Protein AF-A0A3D4HGQ7-F1 (afdb_monomer_lite)

Structure (mmCIF, N/CA/C/O backbone):
data_AF-A0A3D4HGQ7-F1
#
_entry.id   AF-A0A3D4HGQ7-F1
#
loop_
_atom_site.group_PDB
_atom_site.id
_atom_site.type_symbol
_atom_site.label_atom_id
_atom_site.label_alt_id
_atom_site.label_comp_id
_atom_site.label_asym_id
_atom_site.label_entity_id
_atom_site.label_seq_id
_atom_site.pdbx_PDB_ins_code
_atom_site.Cartn_x
_atom_site.Cartn_y
_atom_site.Cartn_z
_atom_site.occupancy
_atom_site.B_iso_or_equiv
_a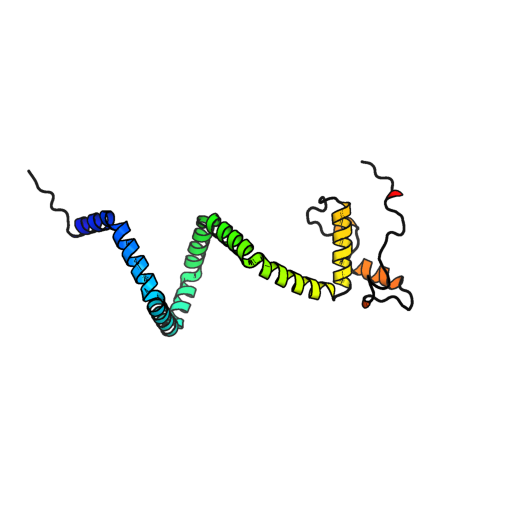tom_site.auth_seq_id
_atom_site.auth_comp_id
_atom_site.auth_asym_id
_atom_site.auth_atom_id
_atom_site.pdbx_PDB_model_num
ATOM 1 N N . MET A 1 1 ? 60.872 6.253 -44.797 1.00 39.03 1 MET A N 1
ATOM 2 C CA . MET A 1 1 ? 59.873 6.402 -43.711 1.00 39.03 1 MET A CA 1
ATOM 3 C C . MET A 1 1 ? 58.615 5.632 -44.102 1.00 39.03 1 MET A C 1
ATOM 5 O O . MET A 1 1 ? 58.057 5.961 -45.142 1.00 39.03 1 MET A O 1
ATOM 9 N N . PRO A 1 2 ? 58.193 4.583 -43.373 1.00 45.66 2 PRO A N 1
ATOM 10 C CA . PRO A 1 2 ? 57.063 3.763 -43.797 1.00 45.66 2 PRO A CA 1
ATOM 11 C C . PRO A 1 2 ? 55.748 4.396 -43.327 1.00 45.66 2 PRO A C 1
ATOM 13 O O . PRO A 1 2 ? 55.477 4.486 -42.129 1.00 45.66 2 PRO A O 1
ATOM 16 N N . TYR A 1 3 ? 54.920 4.844 -44.269 1.00 48.69 3 TYR A N 1
ATOM 17 C CA . TYR A 1 3 ? 53.557 5.280 -43.979 1.00 48.69 3 TYR A CA 1
ATOM 18 C C . TYR A 1 3 ? 52.710 4.057 -43.602 1.00 48.69 3 TYR A C 1
ATOM 20 O O . TYR A 1 3 ? 52.487 3.162 -44.417 1.00 48.69 3 TYR A O 1
ATOM 28 N N . LYS A 1 4 ? 52.246 4.002 -42.347 1.00 57.69 4 LYS A N 1
ATOM 29 C CA . LYS A 1 4 ? 51.297 2.982 -41.883 1.00 57.69 4 LYS A CA 1
ATOM 30 C C . LYS A 1 4 ? 49.970 3.168 -42.621 1.00 57.69 4 LYS A C 1
ATOM 32 O O . LYS A 1 4 ? 49.265 4.150 -42.400 1.00 57.69 4 LYS A O 1
ATOM 37 N N . ASN A 1 5 ? 49.642 2.215 -43.486 1.00 60.56 5 ASN A N 1
ATOM 38 C CA . ASN A 1 5 ? 48.392 2.161 -44.233 1.00 60.56 5 ASN A CA 1
ATOM 39 C C . ASN A 1 5 ? 47.255 1.769 -43.269 1.00 60.56 5 ASN A C 1
ATOM 41 O O . ASN A 1 5 ? 47.022 0.588 -43.009 1.00 60.56 5 ASN A O 1
ATOM 45 N N . ILE A 1 6 ? 46.616 2.762 -42.641 1.00 62.88 6 ILE A N 1
ATOM 46 C CA . ILE A 1 6 ? 45.490 2.533 -41.727 1.00 62.88 6 ILE A CA 1
ATOM 47 C C . ILE A 1 6 ? 44.338 1.965 -42.556 1.00 62.88 6 ILE A C 1
ATOM 49 O O . ILE A 1 6 ? 43.862 2.612 -43.486 1.00 62.88 6 ILE A O 1
ATOM 53 N N . SER A 1 7 ? 43.868 0.765 -42.206 1.00 81.19 7 SER A N 1
ATOM 54 C CA . SER A 1 7 ? 42.707 0.149 -42.850 1.00 81.19 7 SER A CA 1
ATOM 55 C C . SER A 1 7 ? 41.530 1.131 -42.867 1.00 81.19 7 SER A C 1
ATOM 57 O O . SER A 1 7 ? 41.224 1.748 -41.845 1.00 81.19 7 SER A O 1
ATOM 59 N N . GLN A 1 8 ? 40.812 1.240 -43.989 1.00 72.19 8 GLN A N 1
ATOM 60 C CA . GLN A 1 8 ? 39.617 2.087 -44.136 1.00 72.19 8 GLN A CA 1
ATOM 61 C C . GLN A 1 8 ? 38.643 1.944 -42.943 1.00 72.19 8 GLN A C 1
ATOM 63 O O . GLN A 1 8 ? 38.042 2.912 -42.473 1.00 72.19 8 GLN A O 1
ATOM 68 N N . LYS A 1 9 ? 38.525 0.727 -42.397 1.00 74.19 9 LYS A N 1
ATOM 69 C CA . LYS A 1 9 ? 37.715 0.404 -41.213 1.00 74.19 9 LYS A CA 1
ATOM 70 C C . LYS A 1 9 ? 38.186 1.134 -39.951 1.00 74.19 9 LYS A C 1
ATOM 72 O O . LYS A 1 9 ? 37.371 1.607 -39.162 1.00 74.19 9 LYS A O 1
ATOM 77 N N . GLU A 1 10 ? 39.491 1.210 -39.758 1.00 79.31 10 GLU A N 1
ATOM 78 C CA . GLU A 1 10 ? 40.150 1.808 -38.602 1.00 79.31 10 GLU A CA 1
ATOM 79 C C . GLU A 1 10 ? 40.165 3.340 -38.705 1.00 79.31 10 GLU A C 1
ATOM 81 O O . GLU A 1 10 ? 39.875 4.027 -37.724 1.00 79.31 10 GLU A O 1
ATOM 86 N N . TYR A 1 11 ? 40.307 3.876 -39.923 1.00 83.75 11 TYR A N 1
ATOM 87 C CA . TYR A 1 11 ? 40.052 5.287 -40.219 1.00 83.75 11 TYR A CA 1
ATOM 88 C C . TYR A 1 11 ? 38.622 5.701 -39.831 1.00 83.75 11 TYR A C 1
ATOM 90 O O . TYR A 1 11 ? 38.431 6.644 -39.057 1.00 83.75 11 TYR A O 1
ATOM 98 N N . TYR A 1 12 ? 37.601 4.965 -40.291 1.00 80.56 12 TYR A N 1
ATOM 99 C CA . TYR A 1 12 ? 36.208 5.277 -39.954 1.00 80.56 12 TYR A CA 1
ATOM 100 C C . TYR A 1 12 ? 35.894 5.102 -38.467 1.00 80.56 12 TYR A C 1
ATOM 102 O O . TYR A 1 12 ? 35.057 5.835 -37.934 1.00 80.56 12 TYR A O 1
ATOM 110 N N . LYS A 1 13 ? 36.543 4.153 -37.785 1.00 85.75 13 LYS A N 1
ATOM 111 C CA . LYS A 1 13 ? 36.420 3.989 -36.333 1.00 85.75 13 LYS A CA 1
ATOM 112 C C . LYS A 1 13 ? 36.938 5.235 -35.609 1.00 85.75 13 LYS A C 1
ATOM 114 O O . LYS A 1 13 ? 36.183 5.844 -34.852 1.00 85.75 13 LYS A O 1
ATOM 119 N N . ASN A 1 14 ? 38.155 5.668 -35.930 1.00 86.19 14 ASN A N 1
ATOM 120 C CA . ASN A 1 14 ? 38.780 6.847 -35.330 1.00 86.19 14 ASN A CA 1
ATOM 121 C C . ASN A 1 14 ? 37.996 8.131 -35.642 1.00 86.19 14 ASN A C 1
ATOM 123 O O . ASN A 1 14 ? 37.803 8.979 -34.771 1.00 86.19 14 ASN A O 1
ATOM 127 N N . TRP A 1 15 ? 37.474 8.266 -36.865 1.00 88.88 15 TRP A N 1
ATOM 128 C CA . TRP A 1 15 ? 36.619 9.394 -37.239 1.00 88.88 15 TRP A CA 1
ATOM 129 C C . TRP A 1 15 ? 35.307 9.418 -36.442 1.00 88.88 15 TRP A C 1
ATOM 131 O O . TRP A 1 15 ? 34.895 10.478 -35.965 1.00 88.88 15 TRP A O 1
ATOM 141 N N . ARG A 1 16 ? 34.655 8.260 -36.255 1.00 83.75 16 ARG A N 1
ATOM 142 C CA . ARG A 1 16 ? 33.422 8.148 -35.457 1.00 83.75 16 ARG A CA 1
ATOM 143 C C . ARG A 1 16 ? 33.655 8.460 -33.986 1.00 83.75 16 ARG A C 1
ATOM 145 O O . ARG A 1 16 ? 32.780 9.063 -33.377 1.00 83.75 16 ARG A O 1
ATOM 152 N N . GLU A 1 17 ? 34.797 8.066 -33.429 1.00 87.19 17 GLU A N 1
ATOM 153 C CA . GLU A 1 17 ? 35.165 8.391 -32.047 1.00 87.19 17 GLU A CA 1
ATOM 154 C C . GLU A 1 17 ? 35.376 9.897 -31.874 1.00 87.19 17 GLU A C 1
ATOM 156 O O . GLU A 1 17 ? 34.733 10.502 -31.016 1.00 87.19 17 GLU A O 1
ATOM 161 N N . LYS A 1 18 ? 36.157 10.529 -32.759 1.00 88.81 18 LYS A N 1
ATOM 162 C CA . LYS A 1 18 ? 36.391 11.985 -32.739 1.00 88.81 18 LYS A CA 1
ATOM 163 C C . LYS A 1 18 ? 35.121 12.815 -32.962 1.00 88.81 18 LYS A C 1
ATOM 165 O O . LYS A 1 18 ? 35.030 13.936 -32.477 1.00 88.81 18 LYS A O 1
ATOM 170 N N . ASN A 1 19 ? 34.129 12.279 -33.677 1.00 89.56 19 ASN A N 1
ATOM 171 C CA . ASN A 1 19 ? 32.874 12.976 -33.988 1.00 89.56 19 ASN A CA 1
ATOM 172 C C . ASN A 1 19 ? 31.664 12.455 -33.198 1.00 89.56 19 ASN A C 1
ATOM 174 O O . ASN A 1 19 ? 30.523 12.798 -33.520 1.00 89.56 19 ASN A O 1
ATOM 178 N N . LYS A 1 20 ? 31.885 11.630 -32.169 1.00 90.44 20 LYS A N 1
ATOM 179 C CA . LYS A 1 20 ? 30.826 10.909 -31.453 1.00 90.44 20 LYS A CA 1
ATOM 180 C C . LYS A 1 20 ? 29.732 11.832 -30.925 1.00 90.44 20 LYS A C 1
ATOM 182 O O . LYS A 1 20 ? 28.557 11.572 -31.161 1.00 90.44 20 LYS A O 1
ATOM 187 N N . GLU A 1 21 ? 30.105 12.932 -30.279 1.00 87.69 21 GLU A N 1
ATOM 188 C CA . GLU A 1 21 ? 29.144 13.874 -29.694 1.00 87.69 21 GLU A CA 1
ATOM 189 C C . GLU A 1 21 ? 28.286 14.572 -30.750 1.00 87.69 21 GLU A C 1
ATOM 191 O O . GLU A 1 21 ? 27.066 14.655 -30.601 1.00 87.69 21 GLU A O 1
ATOM 196 N N . LYS A 1 22 ? 28.898 15.010 -31.858 1.00 90.69 22 LYS A N 1
ATOM 197 C CA . LYS A 1 22 ? 28.183 15.626 -32.988 1.00 90.69 22 LYS A CA 1
ATOM 198 C C . LYS A 1 22 ? 27.202 14.638 -33.615 1.00 90.69 22 LYS A C 1
ATOM 200 O O . LYS A 1 22 ? 26.042 14.973 -33.851 1.00 90.69 22 LYS A O 1
ATOM 205 N N . ILE A 1 23 ? 27.650 13.401 -33.828 1.00 87.62 23 ILE A N 1
ATOM 206 C CA . ILE A 1 23 ? 26.827 12.317 -34.368 1.00 87.62 23 ILE A CA 1
ATOM 207 C C . ILE A 1 23 ? 25.665 11.998 -33.419 1.00 87.62 23 ILE A C 1
ATOM 209 O O . ILE A 1 23 ? 24.527 11.841 -33.864 1.00 87.62 23 ILE A O 1
ATOM 213 N N . ASP A 1 24 ? 25.921 11.908 -32.116 1.00 89.38 24 ASP A N 1
ATOM 214 C CA . ASP A 1 24 ? 24.902 11.581 -31.121 1.00 89.38 24 ASP A CA 1
ATOM 215 C C . ASP A 1 24 ? 23.884 12.710 -30.947 1.00 89.38 24 ASP A C 1
ATOM 217 O O . ASP A 1 24 ? 22.688 12.427 -30.830 1.00 89.38 24 ASP A O 1
ATOM 221 N N . LYS A 1 25 ? 24.323 13.974 -31.000 1.00 90.81 25 LYS A N 1
ATOM 222 C CA . LYS A 1 25 ? 23.441 15.147 -31.010 1.00 90.81 25 LYS A CA 1
ATOM 223 C C . LYS A 1 25 ? 22.522 15.127 -32.229 1.00 90.81 25 LYS A C 1
ATOM 225 O O . LYS A 1 25 ? 21.303 15.096 -32.058 1.00 90.81 25 LYS A O 1
ATOM 230 N N . TYR A 1 26 ? 23.089 15.007 -33.430 1.00 91.81 26 TYR A N 1
ATOM 231 C CA . TYR A 1 26 ? 22.324 14.911 -34.676 1.00 91.81 26 TYR A CA 1
ATOM 232 C C . TYR A 1 26 ? 21.310 13.757 -34.642 1.00 91.81 26 TYR A C 1
ATOM 234 O O . TYR A 1 26 ? 20.131 13.924 -34.956 1.00 91.81 26 TYR A O 1
ATOM 242 N N . ARG A 1 27 ? 21.730 12.570 -34.183 1.00 89.38 27 ARG A N 1
ATOM 243 C CA . ARG A 1 27 ? 20.835 11.411 -34.034 1.00 89.38 27 ARG A CA 1
ATOM 244 C C . ARG A 1 27 ? 19.711 11.674 -33.041 1.00 89.38 27 ARG A C 1
ATOM 246 O O . ARG A 1 27 ? 18.591 11.218 -33.264 1.00 89.38 27 ARG A O 1
ATOM 253 N N . ARG A 1 28 ? 19.996 12.352 -31.927 1.00 89.25 28 ARG A N 1
ATOM 254 C CA . ARG A 1 28 ? 18.999 12.679 -30.901 1.00 89.25 28 ARG A CA 1
ATOM 255 C C . ARG A 1 28 ? 17.953 13.639 -31.463 1.00 89.25 28 ARG A C 1
ATOM 257 O O . ARG A 1 28 ? 16.764 13.361 -31.334 1.00 89.25 28 ARG A O 1
ATOM 264 N N . GLU A 1 29 ? 18.388 14.689 -32.149 1.00 91.38 29 GLU A N 1
ATOM 265 C CA . GLU A 1 29 ? 17.519 15.664 -32.819 1.00 91.38 29 GLU A CA 1
ATOM 266 C C . GLU A 1 29 ? 16.655 14.998 -33.896 1.00 91.38 29 GLU A C 1
ATOM 268 O O . GLU A 1 29 ? 15.429 15.139 -33.898 1.00 91.38 29 GLU A O 1
ATOM 273 N N . TRP A 1 30 ? 17.262 14.166 -34.745 1.00 93.50 30 TRP A N 1
ATOM 274 C CA . TRP A 1 30 ? 16.537 13.416 -35.767 1.00 93.50 30 TRP A CA 1
ATOM 275 C C . TRP A 1 30 ? 15.489 12.469 -35.161 1.00 93.50 30 TRP A C 1
ATOM 277 O O . TRP A 1 30 ? 14.353 12.420 -35.641 1.00 93.50 30 TRP A O 1
ATOM 287 N N . ARG A 1 31 ? 15.826 11.749 -34.078 1.00 89.69 31 ARG A N 1
ATOM 288 C CA . ARG A 1 31 ? 14.888 10.861 -33.364 1.00 89.69 31 ARG A CA 1
ATOM 289 C C . ARG A 1 31 ? 13.721 11.631 -32.756 1.00 89.69 31 ARG A C 1
ATOM 291 O O . ARG A 1 31 ? 12.599 11.136 -32.797 1.00 89.69 31 ARG A O 1
ATOM 298 N N . MET A 1 32 ? 13.965 12.820 -32.205 1.00 89.81 32 MET A N 1
ATOM 299 C CA . MET A 1 32 ? 12.904 13.664 -31.649 1.00 89.81 32 MET A CA 1
ATOM 300 C C . MET A 1 32 ? 11.956 14.148 -32.746 1.00 89.81 32 MET A C 1
ATOM 302 O O . MET A 1 32 ? 10.746 13.963 -32.623 1.00 89.81 32 MET A O 1
ATOM 306 N N . LYS A 1 33 ? 12.501 14.650 -33.862 1.00 92.19 33 LYS A N 1
ATOM 307 C CA . LYS A 1 33 ? 11.717 15.113 -35.018 1.00 92.19 33 LYS A CA 1
ATOM 308 C C . LYS A 1 33 ? 10.900 13.992 -35.673 1.00 92.19 33 LYS A C 1
ATOM 310 O O . LYS A 1 33 ? 9.800 14.227 -36.160 1.00 92.19 33 LYS A O 1
ATOM 315 N N . ASN A 1 34 ? 11.402 12.756 -35.650 1.00 92.25 34 ASN A N 1
ATOM 316 C CA . ASN A 1 34 ? 10.757 11.600 -36.284 1.00 92.25 34 ASN A CA 1
ATOM 317 C C . ASN A 1 34 ? 10.070 10.642 -35.296 1.00 92.25 34 ASN A C 1
ATOM 319 O O . ASN A 1 34 ? 9.642 9.555 -35.692 1.00 92.25 34 ASN A O 1
ATOM 323 N N . LYS A 1 35 ? 9.909 11.032 -34.025 1.00 89.56 35 LYS A N 1
ATOM 324 C CA . LYS A 1 35 ? 9.377 10.172 -32.953 1.00 89.56 35 LYS A CA 1
ATOM 325 C C . LYS A 1 35 ? 8.030 9.535 -33.308 1.00 89.56 35 LYS A C 1
ATOM 327 O O . LYS A 1 35 ? 7.829 8.345 -33.065 1.00 89.56 35 LYS A O 1
ATOM 332 N N . GLY A 1 36 ? 7.123 10.302 -33.919 1.00 89.88 36 GLY A N 1
ATOM 333 C CA . GLY A 1 36 ? 5.814 9.816 -34.367 1.00 89.88 36 GLY A CA 1
ATOM 334 C C . GLY A 1 36 ? 5.915 8.750 -35.464 1.00 89.88 36 GLY A C 1
ATOM 335 O O . GLY A 1 36 ? 5.323 7.678 -35.335 1.00 89.88 36 GLY A O 1
ATOM 336 N N . LYS A 1 37 ? 6.736 8.997 -36.497 1.00 90.44 37 LYS A N 1
ATOM 337 C CA . LYS A 1 37 ? 6.987 8.044 -37.594 1.00 90.44 37 LYS A CA 1
ATOM 338 C C . LYS A 1 37 ? 7.614 6.748 -37.074 1.00 90.44 37 LYS A C 1
ATOM 340 O O . LYS A 1 37 ? 7.145 5.664 -37.409 1.00 90.44 37 LYS A O 1
ATOM 345 N N . MET A 1 38 ? 8.603 6.856 -36.184 1.00 89.88 38 MET A N 1
ATOM 346 C CA . MET A 1 38 ? 9.242 5.702 -35.542 1.00 89.88 38 MET A CA 1
ATOM 347 C C . MET A 1 38 ? 8.254 4.886 -34.705 1.00 89.88 38 MET A C 1
ATOM 349 O O . MET A 1 38 ? 8.245 3.659 -34.786 1.00 89.88 38 MET A O 1
ATOM 353 N N . LYS A 1 39 ? 7.395 5.553 -33.923 1.00 88.12 39 LYS A N 1
ATOM 354 C CA . LYS A 1 39 ? 6.372 4.880 -33.112 1.00 88.12 39 LYS A CA 1
ATOM 355 C C . LYS A 1 39 ? 5.366 4.142 -33.995 1.00 88.12 39 LYS A C 1
ATOM 357 O O . LYS A 1 39 ? 5.056 2.990 -33.706 1.00 88.12 39 LYS A O 1
ATOM 362 N N . LYS A 1 40 ? 4.903 4.775 -35.080 1.00 90.00 40 LYS A N 1
ATOM 363 C CA . LYS A 1 40 ? 3.985 4.159 -36.049 1.00 90.00 40 LYS A CA 1
ATOM 364 C C . LYS A 1 40 ? 4.615 2.919 -36.683 1.00 90.00 40 LYS A C 1
ATOM 366 O O . LYS A 1 40 ? 4.020 1.852 -36.619 1.00 90.00 40 LYS A O 1
ATOM 371 N N . HIS A 1 41 ? 5.842 3.034 -37.186 1.00 90.38 41 HIS A N 1
ATOM 372 C CA . HIS A 1 41 ? 6.566 1.914 -37.791 1.00 90.38 41 HIS A CA 1
ATOM 373 C C . HIS A 1 41 ? 6.828 0.763 -36.802 1.00 90.38 41 HIS A C 1
ATOM 375 O O . HIS A 1 41 ? 6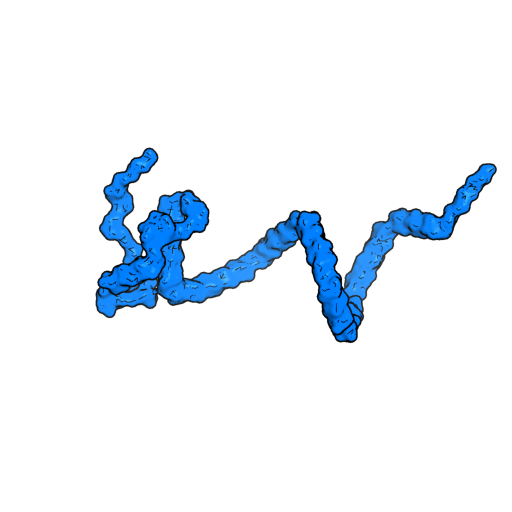.615 -0.406 -37.116 1.00 90.38 41 HIS A O 1
ATOM 381 N N . SER A 1 42 ? 7.243 1.078 -35.571 1.00 88.38 42 SER A N 1
ATOM 382 C CA . SER A 1 42 ? 7.448 0.065 -34.529 1.00 88.38 42 SER A CA 1
ATOM 383 C C . SER A 1 42 ? 6.147 -0.652 -34.165 1.00 88.38 42 SER A C 1
ATOM 385 O O . SER A 1 42 ? 6.162 -1.863 -33.943 1.00 88.38 42 SER A O 1
ATOM 387 N N . LYS A 1 43 ? 5.024 0.075 -34.128 1.00 91.50 43 LYS A N 1
ATOM 388 C CA . LYS A 1 43 ? 3.704 -0.495 -33.861 1.00 91.50 43 LYS A CA 1
ATOM 389 C C . LYS A 1 43 ? 3.267 -1.429 -34.989 1.00 91.50 43 LYS A C 1
ATOM 391 O O . LYS A 1 43 ? 2.958 -2.579 -34.705 1.00 91.50 43 LYS A O 1
ATOM 396 N N . THR A 1 44 ? 3.353 -0.990 -36.246 1.00 92.31 44 THR A N 1
ATOM 397 C CA . THR A 1 44 ? 2.998 -1.827 -37.405 1.00 92.31 44 THR A CA 1
ATOM 398 C C . THR A 1 44 ? 3.857 -3.086 -37.486 1.00 92.31 44 THR A C 1
ATOM 400 O O . THR A 1 44 ? 3.337 -4.167 -37.745 1.00 92.31 44 THR A O 1
ATOM 403 N N . TYR A 1 45 ? 5.157 -2.980 -37.195 1.00 89.56 45 TYR A N 1
ATOM 404 C CA . TYR A 1 45 ? 6.043 -4.142 -37.119 1.00 89.56 45 TYR A CA 1
ATOM 405 C C . TYR A 1 45 ? 5.641 -5.092 -35.982 1.00 89.56 45 TYR A C 1
ATOM 407 O O . TYR A 1 45 ? 5.515 -6.296 -36.190 1.00 89.56 45 TYR A O 1
ATOM 415 N N . SER A 1 46 ? 5.398 -4.562 -34.777 1.00 88.62 46 SER A N 1
ATOM 416 C CA . SER A 1 46 ? 4.989 -5.376 -33.627 1.00 88.62 46 SER A CA 1
ATOM 417 C C . SER A 1 46 ? 3.655 -6.086 -33.849 1.00 88.62 46 SER A C 1
ATOM 419 O O . SER A 1 46 ? 3.473 -7.180 -33.318 1.00 88.62 46 SER A O 1
ATOM 421 N N . ASP A 1 47 ? 2.730 -5.462 -34.575 1.00 91.31 47 ASP A N 1
ATOM 422 C CA . ASP A 1 47 ? 1.421 -6.038 -34.876 1.00 91.31 47 ASP A CA 1
ATOM 423 C C . ASP A 1 47 ? 1.550 -7.139 -35.935 1.00 91.31 47 ASP A C 1
ATOM 425 O O . ASP A 1 47 ? 1.048 -8.243 -35.732 1.00 91.31 47 ASP A O 1
ATOM 429 N N . LYS A 1 48 ? 2.326 -6.895 -37.001 1.00 93.75 48 LYS A N 1
ATOM 430 C CA . LYS A 1 48 ? 2.594 -7.888 -38.053 1.00 93.75 48 LYS A CA 1
ATOM 431 C C . LYS A 1 48 ? 3.362 -9.111 -37.531 1.00 93.75 48 LYS A C 1
ATOM 433 O O . LYS A 1 48 ? 3.046 -10.236 -37.900 1.00 93.75 48 LYS A O 1
ATOM 438 N N . HIS A 1 49 ? 4.320 -8.906 -36.627 1.00 92.75 49 HIS A N 1
ATOM 439 C CA . HIS A 1 49 ? 5.208 -9.956 -36.107 1.00 92.75 49 HIS A CA 1
ATOM 440 C C . HIS A 1 49 ? 4.855 -10.402 -34.679 1.00 92.75 49 HIS A C 1
ATOM 442 O O . HIS A 1 49 ? 5.688 -10.946 -33.949 1.00 92.75 49 HIS A O 1
ATOM 448 N N . GLN A 1 50 ? 3.612 -10.185 -34.240 1.00 89.69 50 GLN A N 1
ATOM 449 C CA . GLN A 1 50 ? 3.210 -10.420 -32.851 1.00 89.69 50 GLN A CA 1
ATOM 450 C C . GLN A 1 50 ? 3.474 -11.865 -32.386 1.00 89.69 50 GLN A C 1
ATOM 452 O O . GLN A 1 50 ? 3.944 -12.081 -31.264 1.00 89.69 50 GLN A O 1
ATOM 457 N N . LYS A 1 51 ? 3.175 -12.857 -33.238 1.00 91.00 51 LYS A N 1
ATOM 458 C CA . LYS A 1 51 ? 3.353 -14.288 -32.935 1.00 91.00 51 LYS A CA 1
ATOM 459 C C . LYS A 1 51 ? 4.833 -14.656 -32.791 1.00 91.00 51 LYS A C 1
ATOM 461 O O . LYS A 1 51 ? 5.206 -15.288 -31.806 1.00 91.00 51 LYS A O 1
ATOM 466 N N . GLU A 1 52 ? 5.677 -14.182 -33.701 1.00 91.75 52 GLU A N 1
ATOM 467 C CA . GLU A 1 52 ? 7.130 -14.396 -33.679 1.00 91.75 52 GLU A CA 1
ATOM 468 C C . GLU A 1 52 ? 7.779 -13.750 -32.450 1.00 91.75 52 GLU A C 1
ATOM 470 O O . GLU A 1 52 ? 8.561 -14.389 -31.746 1.00 91.75 52 GLU A O 1
ATOM 475 N N . ILE A 1 53 ? 7.389 -12.514 -32.115 1.00 90.19 53 ILE A N 1
ATOM 476 C CA . ILE A 1 53 ? 7.870 -11.810 -30.917 1.00 90.19 53 ILE A CA 1
ATOM 477 C C . ILE A 1 53 ? 7.497 -12.590 -29.651 1.00 90.19 53 ILE A C 1
ATOM 479 O O . ILE A 1 53 ? 8.324 -12.743 -28.746 1.00 90.19 53 ILE A O 1
ATOM 483 N N . LYS A 1 54 ? 6.261 -13.101 -29.567 1.00 92.06 54 LYS A N 1
ATOM 484 C CA . LYS A 1 54 ? 5.813 -13.934 -28.439 1.00 92.06 54 LYS A CA 1
ATOM 485 C C . LYS A 1 54 ? 6.608 -15.241 -28.359 1.00 92.06 54 LYS A C 1
ATOM 487 O O . LYS A 1 54 ? 7.092 -15.576 -27.277 1.00 92.06 54 LYS A O 1
ATOM 492 N N . ALA A 1 55 ? 6.794 -15.941 -29.479 1.00 93.56 55 ALA A N 1
ATOM 493 C CA . ALA A 1 55 ? 7.560 -17.187 -29.544 1.00 93.56 55 ALA A CA 1
ATOM 494 C C . ALA A 1 55 ? 9.026 -16.978 -29.128 1.00 93.56 55 ALA A C 1
ATOM 496 O O . ALA A 1 55 ? 9.545 -17.713 -28.286 1.00 93.5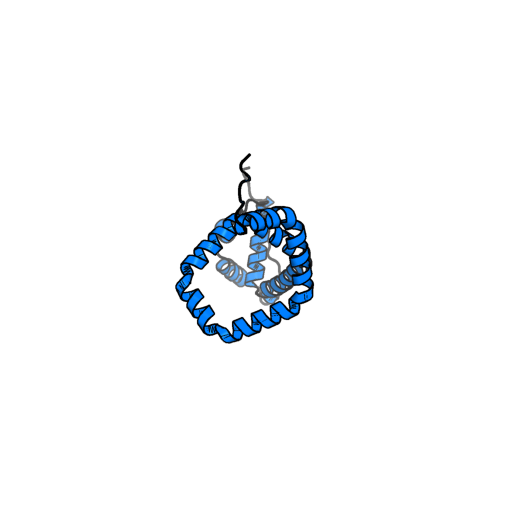6 55 ALA A O 1
ATOM 497 N N . TYR A 1 56 ? 9.664 -15.913 -29.619 1.00 92.81 56 TYR A N 1
ATOM 498 C CA . TYR A 1 56 ? 11.020 -15.532 -29.234 1.00 92.81 56 TYR A CA 1
ATOM 499 C C . TYR A 1 56 ? 11.131 -15.240 -27.734 1.00 92.81 56 TYR A C 1
ATOM 501 O O . TYR A 1 56 ? 12.036 -15.753 -27.072 1.00 92.81 56 TYR A O 1
ATOM 509 N N . ARG A 1 57 ? 10.201 -14.454 -27.171 1.00 91.50 57 ARG A N 1
ATOM 510 C CA . ARG A 1 57 ? 10.173 -14.147 -25.729 1.00 91.50 57 ARG A CA 1
ATOM 511 C C . ARG A 1 57 ? 9.979 -15.398 -24.879 1.00 91.50 57 ARG A C 1
ATOM 513 O O . ARG A 1 57 ? 10.602 -15.496 -23.828 1.00 91.50 57 ARG A O 1
ATOM 520 N N . LYS A 1 58 ? 9.151 -16.349 -25.329 1.00 93.88 58 LYS A N 1
ATOM 521 C CA . LYS A 1 58 ? 8.945 -17.634 -24.644 1.00 93.88 58 LYS A CA 1
ATOM 522 C C . LYS A 1 58 ? 10.222 -18.476 -24.669 1.00 93.88 58 LYS A C 1
ATOM 524 O O . LYS A 1 58 ? 10.675 -18.900 -23.612 1.00 93.88 58 LYS A O 1
ATOM 529 N N . LYS A 1 59 ? 10.840 -18.639 -25.845 1.00 95.62 59 LYS A N 1
ATOM 530 C CA . LYS A 1 59 ? 12.087 -19.405 -26.024 1.00 95.62 59 LYS A CA 1
ATOM 531 C C . LYS A 1 59 ? 13.264 -18.806 -25.244 1.00 95.62 59 LYS A C 1
ATOM 533 O O . LYS A 1 59 ? 14.087 -19.540 -24.718 1.00 95.62 59 LYS A O 1
ATOM 538 N N . ASN A 1 60 ? 13.327 -17.479 -25.126 1.00 94.12 60 ASN A N 1
ATOM 539 C CA . ASN A 1 60 ? 14.425 -16.764 -24.465 1.00 94.12 60 ASN A CA 1
ATOM 540 C C . ASN A 1 60 ? 14.065 -16.241 -23.064 1.00 94.12 60 ASN A C 1
ATOM 542 O O . ASN A 1 60 ? 14.749 -15.355 -22.549 1.00 94.12 60 ASN A O 1
ATOM 546 N N . LYS A 1 61 ? 12.998 -16.759 -22.443 1.00 93.56 61 LYS A N 1
ATOM 547 C CA . LYS A 1 61 ? 12.445 -16.239 -21.183 1.00 93.56 61 LYS A CA 1
ATOM 548 C C . LYS A 1 61 ? 13.499 -16.105 -20.084 1.00 93.56 61 LYS A C 1
ATOM 550 O O . LYS A 1 61 ? 13.617 -15.032 -19.496 1.00 93.56 61 LYS A O 1
ATOM 555 N N . GLU A 1 62 ? 14.289 -17.149 -19.846 1.00 94.31 62 GLU A N 1
ATOM 556 C CA . GLU A 1 62 ? 15.295 -17.148 -18.775 1.00 94.31 62 GLU A CA 1
ATOM 557 C C . GLU A 1 62 ? 16.454 -16.188 -19.060 1.00 94.31 62 GLU A C 1
ATOM 559 O O . GLU A 1 62 ? 16.875 -15.440 -18.177 1.00 94.31 62 GLU A O 1
ATOM 564 N N . LYS A 1 63 ? 16.901 -16.102 -20.318 1.00 95.12 63 LYS A N 1
ATOM 565 C CA . LYS A 1 63 ? 17.921 -15.129 -20.733 1.00 95.12 63 LYS A CA 1
ATOM 566 C C . LYS A 1 63 ? 17.436 -13.693 -20.530 1.00 95.12 63 LYS A C 1
ATOM 568 O O . LYS A 1 63 ? 18.152 -12.874 -19.959 1.00 95.12 63 LYS A O 1
ATOM 573 N N . ILE A 1 64 ? 16.204 -13.396 -20.950 1.00 93.06 64 ILE A N 1
ATOM 574 C CA . ILE A 1 64 ? 15.585 -12.076 -20.763 1.00 93.06 64 ILE A CA 1
ATOM 575 C C . ILE A 1 64 ? 15.458 -11.767 -19.269 1.00 93.06 64 ILE A C 1
ATOM 577 O O . ILE A 1 64 ? 15.821 -10.677 -18.836 1.00 93.06 64 ILE A O 1
ATOM 581 N N . LYS A 1 65 ? 15.003 -12.732 -18.463 1.00 93.44 65 LYS A N 1
ATOM 582 C CA . LYS A 1 65 ? 14.867 -12.582 -17.011 1.00 93.44 65 LYS A CA 1
ATOM 583 C C . LYS A 1 65 ? 16.208 -12.275 -16.342 1.00 93.44 65 LYS A C 1
ATOM 585 O O . LYS A 1 65 ? 16.261 -11.362 -15.517 1.00 93.44 65 LYS A O 1
ATOM 590 N N . LYS A 1 66 ? 17.281 -12.978 -16.724 1.00 95.25 66 LYS A N 1
ATOM 591 C CA . LYS A 1 66 ? 18.644 -12.741 -16.226 1.00 95.25 66 LYS A CA 1
ATOM 592 C C . LYS A 1 66 ? 19.118 -11.323 -16.552 1.00 95.25 66 LYS A C 1
ATOM 594 O O . LYS A 1 66 ? 19.457 -10.580 -15.637 1.00 95.25 66 LYS A O 1
ATOM 599 N N . ILE A 1 67 ? 19.014 -10.912 -17.816 1.00 93.88 67 ILE A N 1
ATOM 600 C CA . ILE A 1 67 ? 19.398 -9.562 -18.258 1.00 93.88 67 ILE A CA 1
ATOM 601 C C . ILE A 1 67 ? 18.582 -8.491 -17.524 1.00 93.88 67 ILE A C 1
ATOM 603 O O . ILE A 1 67 ? 19.133 -7.506 -17.038 1.00 93.88 67 ILE A O 1
ATOM 607 N N . CYS A 1 68 ? 17.265 -8.676 -17.395 1.00 92.12 68 CYS A N 1
ATOM 608 C CA . CYS A 1 68 ? 16.417 -7.744 -16.656 1.00 92.12 68 CYS A CA 1
ATOM 609 C C . CYS A 1 68 ? 16.816 -7.651 -15.178 1.00 92.12 68 CYS A C 1
ATOM 611 O O . CYS A 1 68 ? 16.780 -6.558 -14.616 1.00 92.12 68 CYS A O 1
ATOM 613 N N . LYS A 1 69 ? 17.185 -8.771 -14.544 1.00 94.06 69 LYS A N 1
ATOM 614 C CA . LYS A 1 69 ? 17.652 -8.792 -13.152 1.00 94.06 69 LYS A CA 1
ATOM 615 C C . LYS A 1 69 ? 18.964 -8.021 -13.008 1.00 94.06 69 LYS A C 1
ATOM 617 O O . LYS A 1 69 ? 19.036 -7.126 -12.173 1.00 94.06 69 LYS A O 1
ATOM 622 N N . GLU A 1 70 ? 19.956 -8.316 -13.844 1.00 94.56 70 GLU A N 1
ATOM 623 C CA . GLU A 1 70 ? 21.253 -7.624 -13.858 1.00 94.56 70 GLU A CA 1
ATOM 624 C C . GLU A 1 70 ? 21.083 -6.120 -14.091 1.00 94.56 70 GLU A C 1
ATOM 626 O O . GLU A 1 70 ? 21.661 -5.299 -13.378 1.00 94.56 70 GLU A O 1
ATOM 631 N N . TRP A 1 71 ? 20.216 -5.743 -15.032 1.00 92.94 71 TRP A N 1
ATOM 632 C CA . TRP A 1 71 ? 19.927 -4.345 -15.314 1.00 92.94 71 TRP A CA 1
ATOM 633 C C . TRP A 1 71 ? 19.270 -3.637 -14.122 1.00 92.94 71 TRP A C 1
ATOM 635 O O . TRP A 1 71 ? 19.682 -2.525 -13.799 1.00 92.94 71 TRP A O 1
ATOM 645 N N . ARG A 1 72 ? 18.307 -4.266 -13.430 1.00 89.56 72 ARG A N 1
ATOM 646 C CA . ARG A 1 72 ? 17.687 -3.692 -12.217 1.00 89.56 72 ARG A CA 1
ATOM 647 C C . ARG A 1 72 ? 18.698 -3.503 -11.092 1.00 89.56 72 ARG A C 1
ATOM 649 O O . ARG A 1 72 ? 18.671 -2.476 -10.430 1.00 89.56 72 ARG A O 1
ATOM 656 N N . VAL A 1 73 ? 19.594 -4.470 -10.887 1.00 93.00 73 VAL A N 1
ATOM 657 C CA . VAL A 1 73 ? 20.653 -4.363 -9.870 1.00 93.00 73 VAL A CA 1
ATOM 658 C C . VAL A 1 73 ? 21.582 -3.196 -10.202 1.00 93.00 73 VAL A C 1
ATOM 660 O O . VAL A 1 73 ? 21.811 -2.338 -9.355 1.00 93.00 73 VAL A O 1
ATOM 663 N N . LYS A 1 74 ? 22.040 -3.104 -11.455 1.00 94.38 74 LYS A N 1
ATOM 664 C CA . LYS A 1 74 ? 22.936 -2.032 -11.909 1.00 94.38 74 LYS A CA 1
ATOM 665 C C . LYS A 1 74 ? 22.284 -0.643 -11.891 1.00 94.38 74 LYS A C 1
ATOM 667 O O . LYS A 1 74 ? 22.980 0.350 -11.728 1.00 94.38 74 LYS A O 1
ATOM 672 N N . ASN A 1 75 ? 20.966 -0.562 -12.068 1.00 93.00 75 ASN A N 1
ATOM 673 C CA . ASN A 1 75 ? 20.221 0.700 -12.157 1.00 93.00 75 ASN A CA 1
ATOM 674 C C . ASN A 1 75 ? 19.319 0.957 -10.940 1.00 93.00 75 ASN A C 1
ATOM 676 O O . ASN A 1 75 ? 18.396 1.766 -11.033 1.00 93.00 75 ASN A O 1
ATOM 680 N N . LYS A 1 76 ? 19.583 0.309 -9.799 1.00 92.00 76 LYS A N 1
ATOM 681 C CA . LYS A 1 76 ? 18.776 0.448 -8.577 1.00 92.00 76 LYS A CA 1
ATOM 682 C C . LYS A 1 76 ? 18.605 1.912 -8.157 1.00 92.00 76 LYS A C 1
ATOM 684 O O . LYS A 1 76 ? 17.496 2.326 -7.835 1.00 92.00 76 LYS A O 1
ATOM 689 N N . GLU A 1 77 ? 19.681 2.693 -8.234 1.00 93.56 77 GLU A N 1
ATOM 690 C CA . GLU A 1 77 ? 19.674 4.117 -7.876 1.00 93.56 77 GLU A CA 1
ATOM 691 C C . GLU A 1 77 ? 18.788 4.945 -8.812 1.00 93.56 77 GLU A C 1
ATOM 693 O O . GLU A 1 77 ? 17.984 5.767 -8.382 1.00 93.56 77 GLU A O 1
ATOM 698 N N . ARG A 1 78 ? 18.859 4.662 -10.116 1.00 93.06 78 ARG A N 1
ATOM 699 C CA . ARG A 1 78 ? 18.002 5.306 -11.115 1.00 93.06 78 ARG A CA 1
ATOM 700 C C . ARG A 1 78 ? 16.528 5.018 -10.844 1.00 93.06 78 ARG A C 1
ATOM 702 O O . ARG A 1 78 ? 15.701 5.918 -10.977 1.00 93.06 78 ARG A O 1
ATOM 709 N N . ASP A 1 79 ? 16.189 3.775 -10.519 1.00 88.31 79 ASP A N 1
ATOM 710 C CA . ASP A 1 79 ? 14.809 3.389 -10.224 1.00 88.31 79 ASP A CA 1
ATOM 711 C C . ASP A 1 79 ? 14.312 4.059 -8.935 1.00 88.31 79 ASP A C 1
ATOM 713 O O . ASP A 1 79 ? 13.185 4.558 -8.906 1.00 88.31 79 ASP A O 1
ATOM 717 N N . TYR A 1 80 ? 15.167 4.155 -7.912 1.00 91.25 80 TYR A N 1
ATOM 718 C CA . TYR A 1 80 ? 14.880 4.893 -6.684 1.00 91.25 80 TYR A CA 1
ATOM 719 C C . TYR A 1 80 ? 14.604 6.379 -6.952 1.00 91.25 80 TYR A C 1
ATOM 721 O O . TYR A 1 80 ? 13.540 6.878 -6.581 1.00 91.25 80 TYR A O 1
ATOM 729 N N . GLU A 1 81 ? 15.495 7.071 -7.665 1.00 94.94 81 GLU A N 1
ATOM 730 C CA . GLU A 1 81 ? 15.335 8.495 -7.982 1.00 94.94 81 GLU A CA 1
ATOM 731 C C . GLU A 1 81 ? 14.127 8.762 -8.893 1.00 94.94 81 GLU A C 1
ATOM 733 O O . GLU A 1 81 ? 13.378 9.721 -8.693 1.00 94.94 81 GLU A O 1
ATOM 738 N N . ASN A 1 82 ? 13.851 7.874 -9.853 1.00 92.75 82 ASN A N 1
ATOM 739 C CA . ASN A 1 82 ? 12.633 7.954 -10.659 1.00 92.75 82 ASN A CA 1
ATOM 740 C C . ASN A 1 82 ? 11.370 7.803 -9.803 1.00 92.75 82 ASN A C 1
ATOM 742 O O . ASN A 1 82 ? 10.420 8.562 -9.989 1.00 92.75 82 ASN A O 1
ATOM 746 N N . HIS A 1 83 ? 11.348 6.850 -8.867 1.00 92.44 83 HIS A N 1
ATOM 747 C CA . HIS A 1 83 ? 10.206 6.629 -7.977 1.00 92.44 83 HIS A CA 1
ATOM 748 C C . HIS A 1 83 ? 10.004 7.792 -7.006 1.00 92.44 83 HIS A C 1
ATOM 750 O O . HIS A 1 83 ? 8.876 8.232 -6.783 1.00 92.44 83 HIS A O 1
ATOM 756 N N . LYS A 1 84 ? 11.097 8.334 -6.466 1.00 95.56 84 LYS A N 1
ATOM 757 C CA . LYS A 1 84 ? 11.105 9.528 -5.614 1.00 95.56 84 LYS A CA 1
ATOM 758 C C . LYS A 1 84 ? 10.555 10.743 -6.359 1.00 95.56 84 LYS A C 1
ATOM 760 O O . LYS A 1 84 ? 9.650 11.405 -5.849 1.00 95.56 84 LYS A O 1
ATOM 765 N N . ARG A 1 85 ? 11.031 10.997 -7.584 1.00 96.19 85 ARG A N 1
ATOM 766 C CA . ARG A 1 85 ? 10.519 12.073 -8.445 1.00 96.19 85 ARG A CA 1
ATOM 767 C C . ARG A 1 85 ? 9.040 11.878 -8.763 1.00 96.19 85 ARG A C 1
ATOM 769 O O . ARG A 1 85 ? 8.252 12.791 -8.538 1.00 96.19 85 ARG A O 1
ATOM 776 N N . TRP A 1 86 ? 8.647 10.671 -9.168 1.00 96.19 86 TRP A N 1
ATOM 777 C CA . TRP A 1 86 ? 7.250 10.349 -9.455 1.00 96.19 86 TRP A CA 1
ATOM 778 C C . TRP A 1 86 ? 6.347 10.590 -8.240 1.00 96.19 86 TRP A C 1
ATOM 780 O O . TRP A 1 86 ? 5.312 11.235 -8.376 1.00 96.19 86 TRP A O 1
ATOM 790 N N . ARG A 1 87 ? 6.751 10.154 -7.037 1.00 95.31 87 ARG A N 1
ATOM 791 C CA . ARG A 1 87 ? 6.002 10.412 -5.795 1.00 95.31 87 ARG A CA 1
ATOM 792 C C . ARG A 1 87 ? 5.856 11.901 -5.490 1.00 95.31 87 ARG A C 1
ATOM 794 O O . ARG A 1 87 ? 4.804 12.303 -5.004 1.00 95.31 87 ARG A O 1
ATOM 801 N N . LYS A 1 88 ? 6.894 12.701 -5.753 1.00 95.69 88 LYS A N 1
ATOM 802 C CA . LYS A 1 88 ? 6.870 14.156 -5.550 1.00 95.69 88 LYS A CA 1
ATOM 803 C C . LYS A 1 88 ? 5.908 14.833 -6.527 1.00 95.69 88 LYS A C 1
ATOM 805 O O . LYS A 1 88 ? 5.051 15.593 -6.095 1.00 95.69 88 LYS A O 1
ATOM 810 N N . GLU A 1 89 ? 6.027 14.521 -7.814 1.00 96.12 89 GLU A N 1
ATOM 811 C CA . GLU A 1 89 ? 5.195 15.091 -8.884 1.00 96.12 89 GLU A CA 1
ATOM 812 C C . GLU A 1 89 ? 3.728 14.652 -8.780 1.00 96.12 89 GLU A C 1
ATOM 814 O O . GLU A 1 89 ? 2.826 15.427 -9.063 1.00 96.12 89 GLU A O 1
ATOM 819 N N . ASN A 1 90 ? 3.472 13.424 -8.319 1.00 96.06 90 ASN A N 1
ATOM 820 C CA . ASN A 1 90 ? 2.128 12.842 -8.238 1.00 96.06 90 ASN A CA 1
ATOM 821 C C . ASN A 1 90 ? 1.569 12.857 -6.808 1.00 96.06 90 ASN A C 1
ATOM 823 O O . ASN A 1 90 ? 0.657 12.092 -6.487 1.00 96.06 90 ASN A O 1
ATOM 827 N N . ARG A 1 91 ? 2.113 13.702 -5.923 1.00 95.31 91 ARG A N 1
ATOM 828 C CA . ARG A 1 91 ? 1.748 13.744 -4.498 1.00 95.31 91 ARG A CA 1
ATOM 829 C C . ARG A 1 91 ? 0.247 13.934 -4.288 1.00 95.31 91 ARG A C 1
ATOM 831 O O . ARG A 1 91 ? -0.349 13.255 -3.457 1.00 95.31 91 ARG A O 1
ATOM 838 N N . GLU A 1 92 ? -0.365 14.837 -5.044 1.00 96.00 92 GLU A N 1
ATOM 839 C CA . GLU A 1 92 ? -1.796 15.138 -4.936 1.00 96.00 92 GLU A CA 1
ATOM 840 C C . GLU A 1 92 ? -2.657 13.960 -5.373 1.00 96.00 92 GLU A C 1
ATOM 842 O O . GLU A 1 92 ? -3.545 13.548 -4.631 1.00 96.00 92 GLU A O 1
ATOM 847 N N . TRP A 1 93 ? -2.318 13.341 -6.505 1.00 96.81 93 TRP A N 1
ATOM 848 C CA . TRP A 1 93 ? -2.994 12.139 -6.984 1.00 96.81 93 TRP A CA 1
ATOM 849 C C . TRP A 1 93 ? -2.905 10.987 -5.972 1.00 96.81 93 TRP A C 1
ATOM 851 O O . TRP A 1 93 ? -3.904 10.319 -5.694 1.00 96.81 93 TRP A O 1
ATOM 861 N N . ILE A 1 94 ? -1.729 10.772 -5.368 1.00 96.12 94 ILE A N 1
ATOM 862 C CA . ILE A 1 94 ? -1.536 9.762 -4.315 1.00 96.12 94 ILE A CA 1
ATOM 863 C C . ILE A 1 94 ? -2.434 10.075 -3.115 1.00 96.12 94 ILE A C 1
ATOM 865 O O . ILE A 1 94 ? -3.123 9.188 -2.611 1.00 96.12 94 ILE A O 1
ATOM 869 N N . ASN A 1 95 ? -2.452 11.331 -2.669 1.00 95.56 95 ASN A N 1
ATOM 870 C CA . ASN A 1 95 ? -3.255 11.757 -1.528 1.00 95.56 95 ASN A CA 1
ATOM 871 C C . ASN A 1 95 ? -4.753 11.606 -1.799 1.00 95.56 95 ASN A C 1
ATOM 873 O O . ASN A 1 95 ? -5.477 11.099 -0.946 1.00 95.56 95 ASN A O 1
ATOM 877 N N . GLU A 1 96 ? -5.228 11.995 -2.979 1.00 96.56 96 GLU A N 1
ATOM 878 C CA . GLU A 1 96 ? -6.631 11.851 -3.354 1.00 96.56 96 GLU A CA 1
ATOM 879 C C . GLU A 1 96 ? -7.041 10.378 -3.436 1.00 96.56 96 GLU A C 1
ATOM 881 O O . GLU A 1 96 ? -8.063 9.979 -2.868 1.00 96.56 96 GLU A O 1
ATOM 886 N N . ARG A 1 97 ? -6.212 9.544 -4.070 1.00 95.44 97 ARG A N 1
ATOM 887 C CA . ARG A 1 97 ? -6.422 8.095 -4.113 1.00 95.44 97 ARG A CA 1
ATOM 888 C C . ARG A 1 97 ? -6.486 7.503 -2.705 1.00 95.44 97 ARG A C 1
ATOM 890 O O . ARG A 1 97 ? -7.395 6.724 -2.419 1.00 95.44 97 ARG A O 1
ATOM 897 N N . ASN A 1 98 ? -5.566 7.893 -1.824 1.00 95.56 98 ASN A N 1
ATOM 898 C CA . ASN A 1 98 ? -5.546 7.439 -0.435 1.00 95.56 98 ASN A CA 1
ATOM 899 C C . ASN A 1 98 ? -6.795 7.896 0.326 1.00 95.56 98 ASN A C 1
ATOM 901 O O . ASN A 1 98 ? -7.396 7.088 1.024 1.00 95.56 98 ASN A O 1
ATOM 905 N N . ARG A 1 99 ? -7.247 9.145 0.153 1.00 95.25 99 ARG A N 1
ATOM 906 C CA . ARG A 1 99 ? -8.494 9.649 0.758 1.00 95.25 99 ARG A CA 1
ATOM 907 C C . ARG A 1 99 ? -9.707 8.830 0.318 1.00 95.25 99 ARG A C 1
ATOM 909 O O . ARG A 1 99 ? -10.499 8.422 1.164 1.00 95.25 99 ARG A O 1
ATOM 916 N N . LYS A 1 100 ? -9.836 8.547 -0.985 1.00 96.38 100 LYS A N 1
ATOM 917 C CA . LYS A 1 100 ? -10.922 7.710 -1.531 1.00 96.38 100 LYS A CA 1
ATOM 918 C C . LYS A 1 100 ? -10.883 6.300 -0.947 1.00 96.38 100 LYS A C 1
ATOM 920 O O . LYS A 1 100 ? -11.909 5.797 -0.488 1.00 96.38 100 LYS A O 1
ATOM 925 N N . TRP A 1 101 ? -9.696 5.696 -0.902 1.00 94.69 101 TRP A N 1
ATOM 926 C CA . TRP A 1 101 ? -9.506 4.374 -0.314 1.00 94.69 101 TRP A CA 1
ATOM 927 C C . TRP A 1 101 ? -9.876 4.356 1.176 1.00 94.69 101 TRP A C 1
ATOM 929 O O . TRP A 1 101 ? -10.721 3.553 1.562 1.00 94.69 101 TRP A O 1
ATOM 939 N N . ILE A 1 102 ? -9.355 5.286 1.988 1.00 94.25 102 ILE A N 1
ATOM 940 C CA . ILE A 1 102 ? -9.671 5.398 3.425 1.00 94.25 102 ILE A CA 1
ATOM 941 C C . ILE A 1 102 ? -11.178 5.566 3.635 1.00 94.25 102 ILE A C 1
ATOM 943 O O . ILE A 1 102 ? -11.762 4.854 4.450 1.00 94.25 102 ILE A O 1
ATOM 947 N N . LYS A 1 103 ? -11.829 6.453 2.868 1.00 93.62 103 LYS A N 1
ATOM 948 C CA . LYS A 1 103 ? -13.280 6.667 2.952 1.00 93.62 103 LYS A CA 1
ATOM 949 C C . LYS A 1 103 ? -14.050 5.370 2.713 1.00 93.62 103 LYS A C 1
ATOM 951 O O . LYS A 1 103 ? -15.003 5.108 3.430 1.00 93.62 103 LYS A O 1
ATOM 956 N N . SER A 1 104 ? -13.647 4.558 1.734 1.00 93.75 104 SER A N 1
ATOM 957 C CA . SER A 1 104 ? -14.280 3.257 1.477 1.00 93.75 104 SER A CA 1
ATOM 958 C C . SER A 1 104 ? -13.960 2.213 2.553 1.00 93.75 104 SER A C 1
ATOM 960 O O . SER A 1 104 ? -14.849 1.491 2.988 1.00 93.75 104 SER A O 1
ATOM 962 N N . TYR A 1 105 ? -12.716 2.180 3.033 1.00 92.75 105 TYR A N 1
ATOM 963 C CA . TYR A 1 105 ? -12.232 1.211 4.012 1.00 92.75 105 TYR A CA 1
ATOM 964 C C . TYR A 1 105 ? -12.914 1.383 5.376 1.00 92.75 105 TYR A C 1
ATOM 966 O O . TYR A 1 105 ? -13.303 0.400 5.999 1.00 92.75 105 TYR A O 1
ATOM 974 N N . LEU A 1 106 ? -13.122 2.630 5.816 1.00 92.69 106 LEU A N 1
ATOM 975 C CA . LEU A 1 106 ? -13.739 2.965 7.107 1.00 92.69 106 LEU A CA 1
ATOM 976 C C . LEU A 1 106 ? -15.277 2.896 7.113 1.00 92.69 106 LEU A C 1
ATOM 978 O O . LEU A 1 106 ? -15.889 3.092 8.170 1.00 92.69 106 LEU A O 1
ATOM 982 N N . LYS A 1 107 ? -15.916 2.614 5.966 1.00 91.31 107 LYS A N 1
ATOM 983 C CA . LYS A 1 107 ? -17.358 2.315 5.921 1.00 91.31 107 LYS A CA 1
ATOM 984 C C . LYS A 1 107 ? -17.683 1.018 6.648 1.00 91.31 107 LYS A C 1
ATOM 986 O O . LYS A 1 107 ? -18.735 0.935 7.260 1.00 91.31 107 LYS A O 1
ATOM 991 N N . VAL A 1 108 ? -16.779 0.041 6.602 1.00 92.31 108 VAL A N 1
ATOM 992 C CA . VAL A 1 108 ? -16.950 -1.236 7.298 1.00 92.31 108 VAL A CA 1
ATOM 993 C C . VAL A 1 108 ? -16.681 -1.016 8.794 1.00 92.31 108 VAL A C 1
ATOM 995 O O . VAL A 1 108 ? -15.538 -0.696 9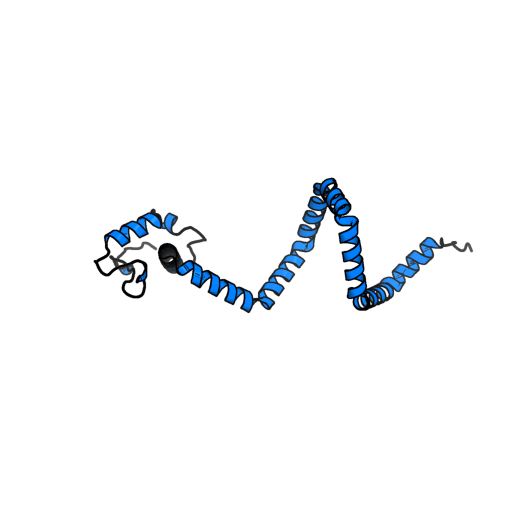.144 1.00 92.31 108 VAL A O 1
ATOM 998 N N . PRO A 1 109 ? -17.666 -1.201 9.694 1.00 92.12 109 PRO A N 1
ATOM 999 C CA . PRO A 1 109 ? -17.506 -0.864 11.112 1.00 92.12 109 PRO A CA 1
ATOM 1000 C C . PRO A 1 109 ? -16.338 -1.587 11.784 1.00 92.12 109 PRO A C 1
ATOM 1002 O O . PRO A 1 109 ? -15.502 -0.966 12.440 1.00 92.12 109 PRO A O 1
ATOM 1005 N N . LYS A 1 110 ? -16.177 -2.882 11.493 1.00 93.00 110 LYS A N 1
ATOM 1006 C CA . LYS A 1 110 ? -15.051 -3.695 11.972 1.00 93.00 110 LYS A CA 1
ATOM 1007 C C . LYS A 1 110 ? -13.682 -3.112 11.588 1.00 93.00 110 LYS A C 1
ATOM 1009 O O . LYS A 1 110 ? -12.747 -3.148 12.382 1.00 93.00 110 LYS A O 1
ATOM 1014 N N . LYS A 1 111 ? -13.551 -2.525 10.391 1.00 94.25 111 LYS A N 1
ATOM 1015 C CA . LYS A 1 111 ? -12.312 -1.858 9.946 1.00 94.25 111 LYS A CA 1
ATOM 1016 C C . LYS A 1 111 ? -12.089 -0.521 10.644 1.00 94.25 111 LYS A C 1
ATOM 1018 O O . LYS A 1 111 ? -10.947 -0.159 10.919 1.00 94.25 111 LYS A O 1
ATOM 1023 N N . ARG A 1 112 ? -13.165 0.205 10.945 1.00 93.56 112 ARG A N 1
ATOM 1024 C CA . ARG A 1 112 ? -13.105 1.444 11.727 1.00 93.56 112 ARG A CA 1
ATOM 1025 C C . ARG A 1 112 ? -12.599 1.172 13.145 1.00 93.56 112 ARG A C 1
ATOM 1027 O O . ARG A 1 112 ? -11.683 1.862 13.591 1.00 93.56 112 ARG A O 1
ATOM 1034 N N . LEU A 1 113 ? -13.136 0.139 13.798 1.00 94.38 113 LEU A N 1
ATOM 1035 C CA . LEU A 1 113 ? -12.699 -0.319 15.119 1.00 94.38 113 LEU A CA 1
ATOM 1036 C C . LEU A 1 113 ? -11.212 -0.708 15.113 1.00 94.38 113 LEU A C 1
ATOM 1038 O O . LEU A 1 113 ? -10.433 -0.170 15.896 1.00 94.38 113 LEU A O 1
ATOM 1042 N N . ASP A 1 114 ? -10.798 -1.552 14.164 1.00 95.12 114 ASP A N 1
ATOM 1043 C CA . ASP A 1 114 ? -9.405 -1.986 13.984 1.00 95.12 114 ASP A CA 1
ATOM 1044 C C . ASP A 1 114 ? -8.419 -0.810 13.904 1.00 95.12 114 ASP A C 1
ATOM 1046 O O . ASP A 1 114 ? -7.437 -0.735 14.648 1.00 95.12 114 ASP A O 1
ATOM 1050 N N . VAL A 1 115 ? -8.714 0.168 13.040 1.00 93.94 115 VAL A N 1
ATOM 1051 C CA . VAL A 1 115 ? -7.875 1.363 12.870 1.00 93.94 115 VAL A CA 1
ATOM 1052 C C . VAL A 1 115 ? -7.826 2.191 14.151 1.00 93.94 115 VAL A C 1
ATOM 1054 O O . VAL A 1 115 ? -6.756 2.697 14.504 1.00 93.94 115 VAL A O 1
ATOM 1057 N N . ARG A 1 116 ? -8.951 2.328 14.864 1.00 92.94 116 ARG A N 1
ATOM 1058 C CA . ARG A 1 116 ? -9.026 3.109 16.103 1.00 92.94 116 ARG A CA 1
ATOM 1059 C C . ARG A 1 116 ? -8.168 2.489 17.203 1.00 92.94 116 ARG A C 1
ATOM 1061 O O . ARG A 1 116 ? -7.337 3.199 17.771 1.00 92.94 116 ARG A O 1
ATOM 1068 N N . ILE A 1 117 ? -8.305 1.186 17.447 1.00 94.38 117 ILE A N 1
ATOM 1069 C CA . ILE A 1 117 ? -7.509 0.457 18.446 1.00 94.38 117 ILE A CA 1
ATOM 1070 C C . ILE A 1 117 ? -6.030 0.484 18.075 1.00 94.38 117 ILE A C 1
ATOM 1072 O O . ILE A 1 117 ? -5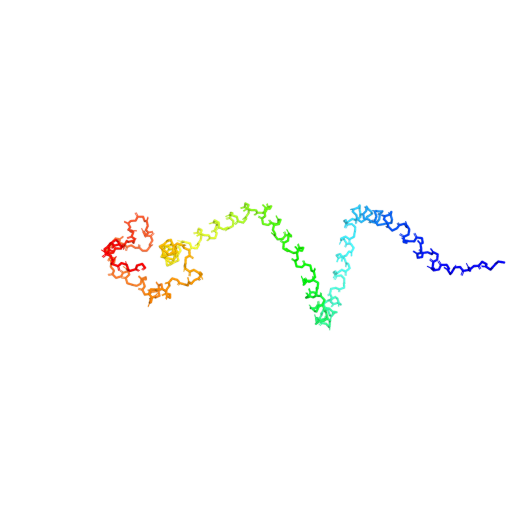.186 0.902 18.868 1.00 94.38 117 ILE A O 1
ATOM 1076 N N . SER A 1 118 ? -5.713 0.124 16.830 1.00 94.50 118 SER A N 1
ATOM 1077 C CA . SER A 1 118 ? -4.343 0.088 16.326 1.00 94.50 118 SER A CA 1
ATOM 1078 C C . SER A 1 118 ? -3.628 1.433 16.494 1.00 94.50 118 SER A C 1
ATOM 1080 O O . SER A 1 118 ? -2.457 1.459 16.887 1.00 94.50 118 SER A O 1
ATOM 1082 N N . THR A 1 119 ? -4.343 2.534 16.230 1.00 92.88 119 THR A N 1
ATOM 1083 C CA . THR A 1 119 ? -3.854 3.912 16.378 1.00 92.88 119 THR A CA 1
ATOM 1084 C C . THR A 1 119 ? -3.712 4.307 17.845 1.00 92.88 119 THR A C 1
ATOM 1086 O O . THR A 1 119 ? -2.702 4.907 18.204 1.00 92.88 119 THR A O 1
ATOM 1089 N N . SER A 1 120 ? -4.688 3.962 18.692 1.00 92.31 120 SER A N 1
ATOM 1090 C CA . SER A 1 120 ? -4.640 4.227 20.137 1.00 92.31 120 SER A CA 1
ATOM 1091 C C . SER A 1 120 ? -3.404 3.580 20.767 1.00 92.31 120 SER A C 1
ATOM 1093 O O . SER A 1 120 ? -2.591 4.268 21.382 1.00 92.31 120 SER A O 1
ATOM 1095 N N . ILE A 1 121 ? -3.173 2.290 20.497 1.00 93.62 121 ILE A N 1
ATOM 1096 C CA . ILE A 1 121 ? -1.994 1.570 20.997 1.00 93.62 121 ILE A CA 1
ATOM 1097 C C . ILE A 1 121 ? -0.699 2.151 20.421 1.00 93.62 121 ILE A C 1
ATOM 1099 O O . ILE A 1 121 ? 0.267 2.343 21.152 1.00 93.62 121 ILE A O 1
ATOM 1103 N N . CYS A 1 122 ? -0.665 2.484 19.126 1.00 94.00 122 CYS A N 1
ATOM 1104 C CA . CYS A 1 122 ? 0.519 3.095 18.517 1.00 94.00 122 CYS A CA 1
ATOM 1105 C C . CYS A 1 122 ? 0.919 4.409 19.204 1.00 94.00 122 CYS A C 1
ATOM 1107 O O . CYS A 1 122 ? 2.108 4.639 19.432 1.00 94.00 122 CYS A O 1
ATOM 1109 N N . LYS A 1 123 ? -0.067 5.255 19.535 1.00 91.94 123 LYS A N 1
ATOM 1110 C CA . LYS A 1 123 ? 0.149 6.505 20.272 1.00 91.94 123 LYS A CA 1
ATOM 1111 C C . LYS A 1 123 ? 0.623 6.233 21.697 1.00 91.94 123 LYS A C 1
ATOM 1113 O O . LYS A 1 123 ? 1.599 6.841 22.122 1.00 91.94 123 LYS A O 1
ATOM 1118 N N . SER A 1 124 ? -0.009 5.290 22.397 1.00 89.88 124 SER A N 1
ATOM 1119 C CA . SER A 1 124 ? 0.379 4.908 23.762 1.00 89.88 124 SER A CA 1
ATOM 1120 C C . SER A 1 124 ? 1.812 4.372 23.835 1.00 89.88 124 SER A C 1
ATOM 1122 O O . SER A 1 124 ? 2.533 4.685 24.773 1.00 89.88 124 SER A O 1
ATOM 1124 N N . LEU A 1 125 ? 2.261 3.636 22.814 1.00 91.38 125 LEU A N 1
ATOM 1125 C CA . LEU A 1 125 ? 3.619 3.092 22.740 1.00 91.38 125 LEU A CA 1
ATOM 1126 C C . LEU A 1 125 ? 4.658 4.067 22.162 1.00 91.38 125 LEU A C 1
ATOM 1128 O O . LEU A 1 125 ? 5.806 3.670 21.986 1.00 91.38 125 LEU A O 1
ATOM 1132 N N . LYS A 1 126 ? 4.289 5.311 21.823 1.00 89.81 126 LYS A N 1
ATOM 1133 C CA . LYS A 1 126 ? 5.206 6.349 21.302 1.00 89.81 126 LYS A CA 1
ATOM 1134 C C . LYS A 1 126 ? 6.108 5.871 20.147 1.00 89.81 126 LYS A C 1
ATOM 1136 O O . LYS A 1 126 ? 7.280 6.215 20.073 1.00 89.81 126 LYS A O 1
ATOM 1141 N N . GLY A 1 127 ? 5.565 5.052 19.242 1.00 87.25 127 GLY A N 1
ATOM 1142 C CA . GLY A 1 127 ? 6.313 4.490 18.106 1.00 87.25 127 GLY A CA 1
ATOM 1143 C C . GLY A 1 127 ? 6.962 3.120 18.358 1.00 87.25 127 GLY A C 1
ATOM 1144 O O . GLY A 1 127 ? 7.269 2.416 17.396 1.00 87.25 127 GLY A O 1
ATOM 1145 N N . ASN A 1 128 ? 7.025 2.644 19.606 1.00 90.94 128 ASN A N 1
ATOM 1146 C CA . ASN A 1 128 ? 7.594 1.333 19.973 1.00 90.94 128 ASN A CA 1
ATOM 1147 C C . ASN A 1 128 ? 6.688 0.135 19.634 1.00 90.94 128 ASN A C 1
ATOM 1149 O O . ASN A 1 128 ? 6.961 -1.016 19.991 1.00 90.94 128 ASN A O 1
ATOM 1153 N N . LYS A 1 129 ? 5.598 0.370 18.893 1.00 91.75 129 LYS A N 1
ATOM 1154 C CA . LYS A 1 129 ? 4.792 -0.709 18.312 1.00 91.75 129 LYS A CA 1
ATOM 1155 C C . LYS A 1 129 ? 5.608 -1.524 17.296 1.00 91.75 129 LYS A C 1
ATOM 1157 O O . LYS A 1 129 ? 5.335 -2.709 17.136 1.00 91.75 129 LYS A O 1
ATOM 1162 N N . ALA A 1 130 ? 6.614 -0.915 16.652 1.00 90.75 130 ALA A N 1
ATOM 1163 C CA . ALA A 1 130 ? 7.564 -1.572 15.741 1.00 90.75 130 ALA A CA 1
ATOM 1164 C C . ALA A 1 130 ? 6.896 -2.401 14.621 1.00 90.75 130 ALA A C 1
ATOM 1166 O O . ALA A 1 130 ? 7.354 -3.478 14.258 1.00 90.75 130 ALA A O 1
ATOM 1167 N N . GLY A 1 131 ? 5.755 -1.931 14.105 1.00 90.94 131 GLY A N 1
ATOM 1168 C CA . GLY A 1 131 ? 4.996 -2.637 13.066 1.00 90.94 131 GLY A CA 1
ATOM 1169 C C . GLY A 1 131 ? 4.243 -3.890 13.537 1.00 90.94 131 GLY A C 1
ATOM 1170 O O . GLY A 1 131 ? 3.576 -4.522 12.721 1.00 90.94 131 GLY A O 1
ATOM 1171 N N . ARG A 1 132 ? 4.289 -4.235 14.833 1.00 94.25 132 ARG A N 1
ATOM 1172 C CA . ARG A 1 132 ? 3.535 -5.365 15.395 1.00 94.25 132 ARG A CA 1
ATOM 1173 C C . ARG A 1 132 ? 2.029 -5.160 15.224 1.00 94.25 132 ARG A C 1
ATOM 1175 O O . ARG A 1 132 ? 1.527 -4.029 15.280 1.00 94.25 132 ARG A O 1
ATOM 1182 N N . ARG A 1 133 ? 1.292 -6.260 15.046 1.00 95.00 133 ARG A N 1
ATOM 1183 C CA . ARG A 1 133 ? -0.177 -6.239 15.100 1.00 95.00 133 ARG A CA 1
ATOM 1184 C C . ARG A 1 133 ? -0.609 -5.837 16.506 1.00 95.00 133 ARG A C 1
ATOM 1186 O O . ARG A 1 133 ? 0.089 -6.091 17.479 1.00 95.00 133 ARG A O 1
ATOM 1193 N N . TRP A 1 134 ? -1.736 -5.145 16.619 1.00 96.06 134 TRP A N 1
ATOM 1194 C CA . TRP A 1 134 ? -2.203 -4.720 17.938 1.00 96.06 134 TRP A CA 1
ATOM 1195 C C . TRP A 1 134 ? -2.742 -5.910 18.745 1.00 96.06 134 TRP A C 1
ATOM 1197 O O . TRP A 1 134 ? -2.497 -5.980 19.940 1.00 96.06 134 TRP A O 1
ATOM 1207 N N . GLU A 1 135 ? -3.357 -6.884 18.073 1.00 97.12 135 GLU A N 1
ATOM 1208 C CA . GLU A 1 135 ? -3.901 -8.116 18.666 1.00 97.12 135 GLU A CA 1
ATOM 1209 C C . GLU A 1 135 ? -2.822 -8.913 19.414 1.00 97.12 135 GLU A C 1
ATOM 1211 O O . GLU A 1 135 ? -3.044 -9.380 20.525 1.00 97.12 135 GLU A O 1
ATOM 1216 N N . THR A 1 136 ? -1.599 -8.974 18.871 1.00 96.00 136 THR A N 1
ATOM 1217 C CA . THR A 1 136 ? -0.472 -9.671 19.519 1.00 96.00 136 THR A CA 1
ATOM 1218 C C . THR A 1 136 ? 0.011 -8.991 20.799 1.00 96.00 136 THR A C 1
ATOM 1220 O O . THR A 1 136 ? 0.768 -9.592 21.547 1.00 96.00 136 THR A O 1
ATOM 1223 N N . LEU A 1 137 ? -0.361 -7.728 21.029 1.00 94.38 137 LEU A N 1
ATOM 1224 C CA . LEU A 1 137 ? 0.029 -6.980 22.229 1.00 94.38 137 LEU A CA 1
ATOM 1225 C C . LEU A 1 137 ? -0.979 -7.140 23.366 1.00 94.38 137 LEU A C 1
ATOM 1227 O O . LEU A 1 137 ? -0.614 -6.943 24.517 1.00 94.38 137 LEU A O 1
ATOM 1231 N N . VAL A 1 138 ? -2.235 -7.449 23.040 1.00 93.00 138 VAL A N 1
ATOM 1232 C CA . VAL A 1 138 ? -3.340 -7.495 24.009 1.00 93.00 138 VAL A CA 1
ATOM 1233 C C . VAL A 1 138 ? -3.911 -8.898 24.209 1.00 93.00 138 VAL A C 1
ATOM 1235 O O . VAL A 1 138 ? -4.666 -9.110 25.148 1.00 93.00 138 VAL A O 1
ATOM 1238 N N . GLY A 1 139 ? -3.549 -9.858 23.353 1.00 95.69 139 GLY A N 1
ATOM 1239 C CA . GLY A 1 139 ? -3.903 -11.269 23.521 1.00 95.69 139 GLY A CA 1
ATOM 1240 C C . GLY A 1 139 ? -5.301 -11.655 23.031 1.00 95.69 139 GLY A C 1
ATOM 1241 O O . GLY A 1 139 ? -5.722 -12.779 23.266 1.00 95.69 139 GLY A O 1
ATOM 1242 N N . TYR A 1 140 ? -6.006 -10.765 22.331 1.00 96.62 140 TYR A N 1
ATOM 1243 C CA . TYR A 1 140 ? -7.313 -11.044 21.732 1.00 96.62 140 TYR A CA 1
ATOM 1244 C C . TYR A 1 140 ? -7.395 -10.513 20.299 1.00 96.62 140 TYR A C 1
ATOM 1246 O O . TYR A 1 140 ? -6.633 -9.627 19.896 1.00 96.62 140 TYR A O 1
ATOM 1254 N N . THR A 1 141 ? -8.316 -11.068 19.513 1.00 97.44 141 THR A N 1
ATOM 1255 C CA . THR A 1 141 ? -8.497 -10.702 18.106 1.00 97.44 141 THR A CA 1
ATOM 1256 C C . THR A 1 141 ? -9.470 -9.540 17.931 1.00 97.44 141 THR A C 1
ATOM 1258 O O . THR A 1 141 ? -10.296 -9.231 18.791 1.00 97.44 141 THR A O 1
ATOM 1261 N N . LEU A 1 142 ? -9.447 -8.920 16.748 1.00 96.69 142 LEU A N 1
ATOM 1262 C CA . LEU A 1 142 ? -10.477 -7.954 16.362 1.00 96.69 142 LEU A CA 1
ATOM 1263 C C . LEU A 1 142 ? -11.897 -8.538 16.436 1.00 96.69 142 LEU A C 1
ATOM 1265 O O . LEU A 1 142 ? -12.838 -7.795 16.698 1.00 96.69 142 LEU A O 1
ATOM 1269 N N . GLN A 1 143 ? -12.066 -9.836 16.160 1.00 96.94 143 GLN A N 1
ATOM 1270 C CA . GLN A 1 143 ? -13.377 -10.482 16.223 1.00 96.94 143 GLN A CA 1
ATOM 1271 C C . GLN A 1 143 ? -13.861 -10.609 17.668 1.00 96.94 143 GLN A C 1
ATOM 1273 O O . GLN A 1 143 ? -15.017 -10.288 17.929 1.00 96.94 143 GLN A O 1
ATOM 1278 N N . ASP A 1 144 ? -12.975 -11.003 18.584 1.00 97.25 144 ASP A N 1
ATOM 1279 C CA . ASP A 1 144 ? -13.305 -11.139 20.006 1.00 97.25 144 ASP A CA 1
ATOM 1280 C C . ASP A 1 144 ? -13.735 -9.790 20.584 1.00 97.25 144 ASP A C 1
ATOM 1282 O O . ASP A 1 144 ? -14.773 -9.692 21.233 1.00 97.25 144 ASP A O 1
ATOM 1286 N N . LEU A 1 145 ? -12.991 -8.721 20.269 1.00 95.75 145 LEU A N 1
ATOM 1287 C CA . LEU A 1 145 ? -13.344 -7.363 20.685 1.00 95.75 145 LEU A CA 1
ATOM 1288 C C . LEU A 1 145 ? -14.693 -6.920 20.116 1.00 95.75 145 LEU A C 1
ATOM 1290 O O . LEU A 1 145 ? -15.496 -6.325 20.826 1.00 95.75 145 LEU A O 1
ATOM 1294 N N . TYR A 1 146 ? -14.935 -7.195 18.834 1.00 95.88 146 TYR A N 1
ATOM 1295 C CA . TYR A 1 146 ? -16.185 -6.836 18.171 1.00 95.88 146 TYR A CA 1
ATOM 1296 C C . TYR A 1 146 ? -17.379 -7.514 18.857 1.00 95.88 146 TYR A C 1
ATOM 1298 O O . TYR A 1 146 ? -18.323 -6.841 19.249 1.00 95.88 146 TYR A O 1
ATOM 1306 N N . GLN A 1 147 ? -17.304 -8.825 19.092 1.00 96.94 147 GLN A N 1
ATOM 1307 C CA . GLN A 1 147 ? -18.367 -9.573 19.773 1.00 96.94 147 GLN A CA 1
ATOM 1308 C C . GLN A 1 147 ? -18.528 -9.169 21.240 1.00 96.94 147 GLN A C 1
ATOM 1310 O O . GLN A 1 147 ? -19.643 -9.142 21.751 1.00 96.94 147 GLN A O 1
ATOM 1315 N N . HIS A 1 148 ? -17.430 -8.871 21.936 1.00 95.69 148 HIS A N 1
ATOM 1316 C CA . HIS A 1 148 ? -17.486 -8.429 23.325 1.00 95.69 148 HIS A CA 1
ATOM 1317 C C . HIS A 1 148 ? -18.194 -7.078 23.463 1.00 95.69 148 HIS A C 1
ATOM 1319 O O . HIS A 1 148 ? -19.032 -6.929 24.346 1.00 95.69 148 HIS A O 1
ATOM 1325 N N . LEU A 1 149 ? -17.888 -6.120 22.583 1.00 95.38 149 LEU A N 1
ATOM 1326 C CA . LEU A 1 149 ? -18.526 -4.802 22.593 1.00 95.38 149 LEU A CA 1
ATOM 1327 C C . LEU A 1 149 ? -20.005 -4.881 22.216 1.00 95.38 149 LEU A C 1
ATOM 1329 O O . LEU A 1 149 ? -20.822 -4.252 22.874 1.00 95.38 149 LEU A O 1
ATOM 1333 N N . GLU A 1 150 ? -20.354 -5.688 21.214 1.00 96.00 150 GLU A N 1
ATOM 1334 C CA . GLU A 1 150 ? -21.744 -5.875 20.777 1.00 96.00 150 GLU A CA 1
ATOM 1335 C C . GLU A 1 150 ? -22.640 -6.435 21.892 1.00 96.00 150 GLU A C 1
ATOM 1337 O O . GLU A 1 150 ? -23.790 -6.035 22.019 1.00 96.00 150 GLU A O 1
ATOM 1342 N N . LYS A 1 151 ? -22.098 -7.288 22.772 1.00 96.75 151 LYS A N 1
ATOM 1343 C CA . LYS A 1 151 ? -22.814 -7.783 23.962 1.00 96.75 151 LYS A CA 1
ATOM 1344 C C . LYS A 1 151 ? -23.102 -6.707 25.014 1.00 96.75 151 LYS A C 1
ATOM 1346 O O . LYS A 1 151 ? -23.894 -6.964 25.912 1.00 96.75 151 LYS A O 1
ATOM 1351 N N . GLN A 1 152 ? -22.438 -5.554 24.945 1.00 95.00 152 GLN A N 1
ATOM 1352 C CA . GLN A 1 152 ? -22.653 -4.428 25.858 1.00 95.00 152 GLN A CA 1
ATOM 1353 C C . GLN A 1 152 ? -23.534 -3.327 25.254 1.00 95.00 152 GLN A C 1
ATOM 1355 O O . GLN A 1 152 ? -23.710 -2.284 25.879 1.00 95.00 152 GLN A O 1
ATOM 1360 N N . PHE A 1 153 ? -24.052 -3.521 24.038 1.00 96.12 153 PHE A N 1
ATOM 1361 C CA . PHE A 1 153 ? -24.923 -2.539 23.399 1.00 96.12 153 PHE A CA 1
ATOM 1362 C C . PHE A 1 153 ? -26.277 -2.461 24.108 1.00 96.12 153 PHE A C 1
ATOM 1364 O O . PHE A 1 153 ? -26.829 -3.476 24.530 1.00 96.12 153 PHE A O 1
ATOM 1371 N N . ASP A 1 154 ? -26.807 -1.243 24.208 1.00 94.38 154 ASP A N 1
ATOM 1372 C CA . ASP A 1 154 ? -28.221 -1.010 24.493 1.00 94.38 154 ASP A CA 1
ATOM 1373 C C . ASP A 1 154 ? -29.060 -1.069 23.200 1.00 94.38 154 ASP A C 1
ATOM 1375 O O . ASP A 1 154 ? -28.525 -1.194 22.095 1.00 94.38 154 ASP A O 1
ATOM 1379 N N . ASP A 1 155 ? -30.380 -0.919 23.325 1.00 95.44 155 ASP A N 1
ATOM 1380 C CA . ASP A 1 155 ? -31.325 -0.989 22.199 1.00 95.44 155 ASP A CA 1
ATOM 1381 C C . ASP A 1 155 ? -31.091 0.073 21.103 1.00 95.44 155 ASP A C 1
ATOM 1383 O O . ASP A 1 155 ? -31.629 -0.032 19.998 1.00 95.44 155 ASP A O 1
ATOM 1387 N N . LYS A 1 156 ? -30.320 1.129 21.392 1.00 96.06 156 LYS A N 1
ATOM 1388 C CA . LYS A 1 156 ? -30.030 2.247 20.479 1.00 96.06 156 LYS A CA 1
ATOM 1389 C C . LYS A 1 156 ? -28.604 2.201 19.928 1.00 96.06 156 LYS A C 1
ATOM 1391 O O . LYS A 1 156 ? -28.280 2.952 18.999 1.00 96.06 156 LYS A O 1
ATOM 1396 N N . MET A 1 157 ? -27.736 1.346 20.461 1.00 95.88 157 MET A N 1
ATOM 1397 C CA . MET A 1 157 ? -26.358 1.203 20.009 1.00 95.88 157 MET A CA 1
ATOM 1398 C C . MET A 1 157 ? -26.266 0.275 18.800 1.00 95.88 157 MET A C 1
ATOM 1400 O O . MET A 1 157 ? -26.726 -0.861 18.799 1.00 95.88 157 MET A O 1
ATOM 1404 N N . THR A 1 158 ? -25.622 0.769 17.746 1.00 96.25 158 THR A N 1
ATOM 1405 C CA . THR A 1 158 ? -25.344 -0.003 16.534 1.00 96.25 158 THR A CA 1
ATOM 1406 C C . THR A 1 158 ? -23.915 0.250 16.077 1.00 96.25 158 THR A C 1
ATOM 1408 O O . THR A 1 158 ? -23.252 1.217 16.464 1.00 96.25 158 THR A O 1
ATOM 1411 N N . TRP A 1 159 ? -23.398 -0.610 15.213 1.00 95.12 159 TRP A N 1
ATOM 1412 C CA . TRP A 1 159 ? -22.066 -0.412 14.651 1.00 95.12 159 TRP A CA 1
ATOM 1413 C C . TRP A 1 159 ? -22.010 0.758 13.661 1.00 95.12 159 TRP A C 1
ATOM 1415 O O . TRP A 1 159 ? -20.957 1.373 13.462 1.00 95.12 159 TRP A O 1
ATOM 1425 N N . GLU A 1 160 ? -23.148 1.106 13.071 1.00 93.31 160 GLU A N 1
ATOM 1426 C CA . GLU A 1 160 ? -23.335 2.212 12.143 1.00 93.31 160 GLU A CA 1
ATOM 1427 C C . GLU A 1 160 ? -23.164 3.560 12.850 1.00 93.31 160 GLU A C 1
ATOM 1429 O O . GLU A 1 160 ? -22.502 4.452 12.306 1.00 93.31 160 GLU A O 1
ATOM 1434 N N . ASN A 1 161 ? -23.690 3.686 14.076 1.00 94.44 161 ASN A N 1
ATOM 1435 C CA . ASN A 1 161 ? -23.619 4.914 14.871 1.00 94.44 161 ASN A CA 1
ATOM 1436 C C . ASN A 1 161 ? -22.361 5.019 15.763 1.00 94.44 161 ASN A C 1
ATOM 1438 O O . ASN A 1 161 ? -22.178 6.035 16.448 1.00 94.44 161 ASN A O 1
ATOM 1442 N N . TYR A 1 162 ? -21.434 4.054 15.675 1.00 92.38 162 TYR A N 1
ATOM 1443 C CA . TYR A 1 162 ? -20.128 4.102 16.339 1.00 92.38 162 TYR A CA 1
ATOM 1444 C C . TYR A 1 162 ? -19.315 5.342 15.938 1.00 92.38 162 TYR A C 1
ATOM 1446 O O . TYR A 1 162 ? -18.941 5.531 14.770 1.00 92.38 162 TYR A O 1
ATOM 1454 N N . GLY A 1 163 ? -18.983 6.156 16.940 1.00 88.06 163 GLY A N 1
ATOM 1455 C CA . GLY A 1 163 ? -18.269 7.421 16.798 1.00 88.06 163 GLY A CA 1
ATOM 1456 C C . GLY A 1 163 ? -19.170 8.647 16.643 1.00 88.06 163 GLY A C 1
ATOM 1457 O O . GLY A 1 163 ? -18.639 9.751 16.587 1.00 88.06 163 GLY A O 1
ATOM 1458 N N . SER A 1 164 ? -20.489 8.460 16.563 1.00 92.00 164 SER A N 1
ATOM 1459 C CA . SER A 1 164 ? -21.478 9.548 16.525 1.00 92.00 164 SER A CA 1
ATOM 1460 C C . SER A 1 164 ? -22.430 9.515 17.719 1.00 92.00 164 SER A C 1
ATOM 1462 O O . SER A 1 164 ? -22.680 10.558 18.308 1.00 92.00 164 SER A O 1
ATOM 1464 N N . TYR A 1 165 ? -22.920 8.327 18.088 1.00 95.06 165 TYR A N 1
ATOM 1465 C CA . TYR A 1 165 ? -23.800 8.128 19.241 1.00 95.06 165 TYR A CA 1
ATOM 1466 C C . TYR A 1 165 ? -23.031 7.616 20.461 1.00 95.06 165 TYR A C 1
ATOM 1468 O O . TYR A 1 165 ? -23.213 8.116 21.564 1.00 95.06 165 TYR A O 1
ATOM 1476 N N . TRP A 1 166 ? -22.122 6.661 20.253 1.00 94.50 166 TRP A N 1
ATOM 1477 C CA . TRP A 1 166 ? -21.304 6.085 21.318 1.00 94.50 166 TRP A CA 1
ATOM 1478 C C . TRP A 1 166 ? -19.825 6.038 20.930 1.00 94.50 166 TRP A C 1
ATOM 1480 O O . TRP A 1 166 ? -19.449 6.006 19.750 1.00 94.50 166 TRP A O 1
ATOM 1490 N N . HIS A 1 167 ? -18.971 6.032 21.950 1.00 91.06 167 HIS A N 1
ATOM 1491 C CA . HIS A 1 167 ? -17.522 5.980 21.825 1.00 91.06 167 HIS A CA 1
ATOM 1492 C C . HIS A 1 167 ? -16.953 4.856 22.687 1.00 91.06 167 HIS A C 1
ATOM 1494 O O . HIS A 1 167 ? -17.564 4.429 23.659 1.00 91.06 167 HIS A O 1
ATOM 1500 N N . LEU A 1 168 ? -15.757 4.395 22.323 1.00 90.88 168 LEU A N 1
ATOM 1501 C CA . LEU A 1 168 ? -15.000 3.446 23.129 1.00 90.88 168 LEU A CA 1
ATOM 1502 C C . LEU A 1 168 ? -14.035 4.211 24.036 1.00 90.88 168 LEU A C 1
ATOM 1504 O O . LEU A 1 168 ? -13.198 4.960 23.519 1.00 90.88 168 LEU A O 1
ATOM 1508 N N . ASP A 1 169 ? -14.112 3.961 25.340 1.00 87.81 169 ASP A N 1
ATOM 1509 C CA . ASP A 1 169 ? -13.164 4.465 26.334 1.00 87.81 169 ASP A CA 1
ATOM 1510 C C . ASP A 1 169 ? -12.718 3.358 27.304 1.00 87.81 169 ASP A C 1
ATOM 1512 O O . ASP A 1 169 ? -13.161 2.211 27.222 1.00 87.81 169 ASP A O 1
ATOM 1516 N N . HIS A 1 170 ? -11.780 3.689 28.185 1.00 85.94 170 HIS A N 1
ATOM 1517 C CA . HIS A 1 170 ? -11.261 2.793 29.202 1.00 85.94 170 HIS A CA 1
ATOM 1518 C C . HIS A 1 170 ? -12.237 2.725 30.378 1.00 85.94 170 HIS A C 1
ATOM 1520 O O . HIS A 1 170 ? -12.634 3.756 30.911 1.00 85.94 170 HIS A O 1
ATOM 1526 N N . ILE A 1 171 ? -12.556 1.507 30.822 1.00 88.75 171 ILE A N 1
ATOM 1527 C CA . ILE A 1 171 ? -13.337 1.280 32.049 1.00 88.75 171 ILE A CA 1
ATOM 1528 C C . ILE A 1 171 ? -12.534 1.734 33.277 1.00 88.75 171 ILE A C 1
ATOM 1530 O O . ILE A 1 171 ? -13.064 2.391 34.166 1.00 88.75 171 ILE A O 1
ATOM 1534 N N . VAL A 1 172 ? -11.234 1.418 33.300 1.00 88.06 172 VAL A N 1
ATOM 1535 C CA . VAL A 1 172 ? -10.293 1.873 34.330 1.00 88.06 172 VAL A CA 1
ATOM 1536 C C . VAL A 1 172 ? -9.344 2.901 33.713 1.00 88.06 172 VAL A C 1
ATOM 1538 O O . VAL A 1 172 ? -8.704 2.594 32.699 1.00 88.06 172 VAL A O 1
ATOM 1541 N N . PRO A 1 173 ? -9.210 4.107 34.293 1.00 88.56 173 PRO A N 1
ATOM 1542 C CA . PRO A 1 173 ? -8.295 5.117 33.784 1.00 88.56 173 PRO A CA 1
ATOM 1543 C C . PRO A 1 173 ? -6.863 4.594 33.693 1.00 88.56 173 PRO A C 1
ATOM 1545 O O . PRO A 1 173 ? -6.339 3.983 34.621 1.00 88.56 173 PRO A O 1
ATOM 1548 N N . LYS A 1 174 ? -6.173 4.910 32.593 1.00 83.00 174 LYS A N 1
ATOM 1549 C CA . LYS A 1 174 ? -4.766 4.511 32.410 1.00 83.00 174 LYS A CA 1
ATOM 1550 C C . LYS A 1 174 ? -3.844 5.005 33.527 1.00 83.00 174 LYS A C 1
ATOM 1552 O O . LYS A 1 174 ? -2.840 4.353 33.784 1.00 83.00 174 LYS A O 1
ATOM 1557 N N . SER A 1 175 ? -4.156 6.144 34.147 1.00 86.25 175 SER A N 1
ATOM 1558 C CA . SER A 1 175 ? -3.388 6.740 35.247 1.00 86.25 175 SER A CA 1
ATOM 1559 C C . SER A 1 175 ? -3.460 5.946 36.551 1.00 86.25 175 SER A C 1
ATOM 1561 O O . SER A 1 175 ? -2.642 6.185 37.429 1.00 86.25 175 SER A O 1
ATOM 1563 N N . TRP A 1 176 ? -4.420 5.028 36.692 1.00 90.75 176 TRP A N 1
ATOM 1564 C CA . TRP A 1 176 ? -4.581 4.213 37.899 1.00 90.75 176 TRP A CA 1
ATOM 1565 C C . TRP A 1 176 ? -3.722 2.949 37.887 1.00 90.75 176 TRP A C 1
ATOM 1567 O O . TRP A 1 176 ? -3.560 2.306 38.920 1.00 90.75 176 TRP A O 1
ATOM 1577 N N . PHE A 1 177 ? -3.166 2.579 36.734 1.00 85.25 177 PHE A N 1
ATOM 1578 C CA . PHE A 1 177 ? -2.288 1.422 36.649 1.00 85.25 177 PHE A CA 1
ATOM 1579 C C . PHE A 1 177 ? -0.889 1.783 37.169 1.00 85.25 177 PHE A C 1
ATOM 1581 O O . PHE A 1 177 ? -0.316 2.781 36.720 1.00 85.25 177 PHE A O 1
ATOM 1588 N N . PRO A 1 178 ? -0.307 0.975 38.074 1.00 86.06 178 PRO A N 1
ATOM 1589 C CA . PRO A 1 178 ? 1.081 1.137 38.471 1.00 86.06 178 PRO A CA 1
ATOM 1590 C C . PRO A 1 178 ? 1.983 0.682 37.318 1.00 86.06 178 PRO A C 1
ATOM 1592 O O . PRO A 1 178 ? 1.969 -0.485 36.927 1.00 86.06 178 PRO A O 1
ATOM 1595 N N . TYR A 1 179 ? 2.773 1.600 36.764 1.00 80.06 179 TYR A N 1
ATOM 1596 C CA . TYR A 1 179 ? 3.809 1.268 35.788 1.00 80.06 179 TYR A CA 1
ATOM 1597 C C . TYR A 1 179 ? 5.169 1.335 36.479 1.00 80.06 179 TYR A C 1
ATOM 1599 O O . TYR A 1 179 ? 5.521 2.367 37.045 1.00 80.06 179 TYR A O 1
ATOM 1607 N N . GLN A 1 180 ? 5.936 0.249 36.419 1.00 75.12 180 GLN A N 1
ATOM 1608 C CA . GLN A 1 180 ? 7.368 0.301 36.703 1.00 75.12 180 GLN A CA 1
ATOM 1609 C C . GLN A 1 180 ? 8.067 0.789 35.433 1.00 75.12 180 GLN A C 1
ATOM 1611 O O . GLN A 1 180 ? 7.848 0.234 34.353 1.00 75.12 180 GLN A O 1
ATOM 1616 N N . THR A 1 181 ? 8.817 1.880 35.554 1.00 61.38 181 THR A N 1
ATOM 1617 C CA . THR A 1 18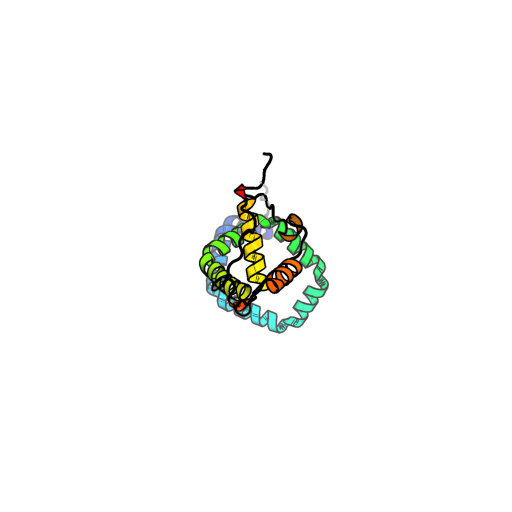1 ? 9.695 2.398 34.495 1.00 61.38 181 THR A CA 1
ATOM 1618 C C . THR A 1 181 ? 10.962 1.581 34.374 1.00 61.38 181 THR A C 1
ATOM 1620 O O . THR A 1 181 ? 11.521 1.249 35.442 1.00 61.38 181 THR A O 1
#

pLDDT: mean 90.43, std 8.65, range [39.03, 97.44]

Secondary structure (DSSP, 8-state):
-------HHHHHHHHHHHTHHHHHHHHHHHHHHTHHHHHHHHHHHHHHTHHHHHHHHHHTHHHHHHHHHHHHHHTHHHHHHHHHHHHHHTHHHHHHHHHHHHHHHTTSHHHHHHHHHHHHHHHHTTTTTTT--SHHHHT--HHHHHHHHHTT--TT--SSSBTTTB----SS-GGGS----

Foldseek 3Di:
DDDDPQPPVNVVVVVCVVCVVVVVVVVVVVCVVCVVVVVVVVVVVCVVCVVVVVVVCVVCVVVVVVVVVVVCVVCVVVVVVVVVVCCVVCVVVVVVVVVVVVVVQVQPLLSVQLVVQQVVVCVVCVNVCVPPRSCVVVVHDSVVVVVVVVVVDDPPDDSNCEPPPDYDDDPDDPVPDDDDD

Radius of gyration: 32.28 Å; chains: 1; bounding box: 91×35×83 Å

Sequence (181 aa):
MPYKNISQKEYYKNWREKNKEKIDKYRREWRMKNKGKMKKHSKTYSDKHQKEIKAYRKKNKEKIKKICKEWRVKNKERDYENHKRWRKENREWINERNRKWIKSYLKVPKKRLDVRISTSICKSLKGNKAGRRWETLVGYTLQDLYQHLEKQFDDKMTWENYGSYWHLDHIVPKSWFPYQT